Protein AF-A0A2D1ABN8-F1 (afdb_monomer_lite)

Secondary structure (DSSP, 8-state):
-HHHHTTTS-HHHHHHHHHS-HHHHHHHHTTTTS-------HHHHHHHHHHHHHHHH-

Sequence (58 aa):
MWRAARKTLGPVEAWDSIVTDPVKTRSYKSIRGLGGFIRTNWEEVEEIIAAANVHTAK

Radius of gyration: 11.71 Å; chains: 1; bounding box: 29×22×26 Å

pLDDT: mean 96.83, std 2.2, range [82.31, 98.56]

Structure (mmCIF, N/CA/C/O backbone):
data_AF-A0A2D1ABN8-F1
#
_entry.id   AF-A0A2D1ABN8-F1
#
loop_
_atom_site.group_PDB
_atom_site.id
_atom_site.type_symbol
_atom_site.label_atom_id
_atom_site.label_alt_id
_atom_site.label_comp_id
_atom_site.label_asym_id
_atom_site.label_entity_id
_atom_site.label_seq_id
_atom_site.pdbx_PDB_ins_code
_atom_site.Cartn_x
_atom_site.Cartn_y
_atom_site.Cartn_z
_atom_site.occupancy
_atom_site.B_iso_or_equiv
_atom_site.auth_seq_id
_atom_site.auth_comp_id
_atom_site.auth_asym_id
_atom_site.auth_atom_id
_atom_site.pdbx_PDB_model_num
ATOM 1 N N . MET A 1 1 ? 4.148 7.361 -2.845 1.00 92.19 1 MET A N 1
ATOM 2 C CA . MET A 1 1 ? 2.750 6.924 -3.047 1.00 92.19 1 MET A CA 1
ATOM 3 C C . MET A 1 1 ? 2.097 6.554 -1.717 1.00 92.19 1 MET A C 1
ATOM 5 O O . MET A 1 1 ? 1.326 7.367 -1.233 1.00 92.19 1 MET A O 1
ATOM 9 N N . TRP A 1 2 ? 2.476 5.438 -1.074 1.00 96.31 2 TRP A N 1
ATOM 10 C CA . TRP A 1 2 ? 1.951 5.014 0.240 1.00 96.31 2 TRP A CA 1
ATOM 11 C C . TRP A 1 2 ? 1.997 6.105 1.322 1.00 96.31 2 TRP A C 1
ATOM 13 O O . TRP A 1 2 ? 0.956 6.574 1.771 1.00 96.31 2 TRP A O 1
ATOM 23 N N . ARG A 1 3 ? 3.197 6.605 1.652 1.00 96.25 3 ARG A N 1
ATOM 24 C CA . ARG A 1 3 ? 3.395 7.672 2.653 1.00 96.25 3 ARG A CA 1
ATOM 25 C C . ARG A 1 3 ? 2.583 8.939 2.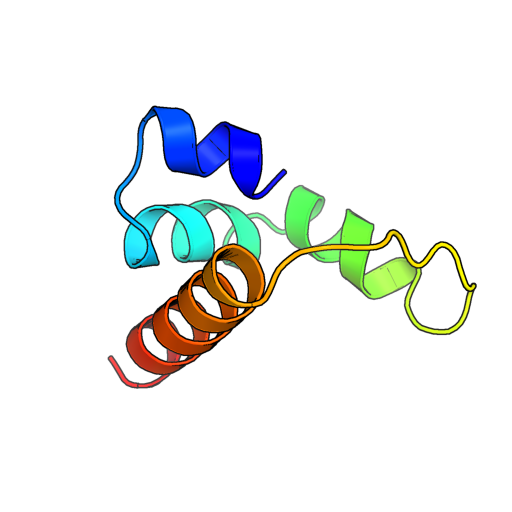388 1.00 96.25 3 ARG A C 1
ATOM 27 O O . ARG A 1 3 ? 2.292 9.670 3.320 1.00 96.25 3 ARG A O 1
ATOM 34 N N . ALA A 1 4 ? 2.263 9.235 1.126 1.00 96.44 4 ALA A N 1
ATOM 35 C CA . ALA A 1 4 ? 1.449 10.398 0.785 1.00 96.44 4 ALA A CA 1
ATOM 36 C C . ALA A 1 4 ? -0.030 10.142 1.105 1.00 96.44 4 ALA A C 1
ATOM 38 O O . ALA A 1 4 ? -0.655 10.988 1.731 1.00 96.44 4 ALA A O 1
ATOM 39 N N . ALA A 1 5 ? -0.554 8.965 0.750 1.00 96.69 5 ALA A N 1
ATOM 40 C CA . ALA A 1 5 ? -1.923 8.565 1.075 1.00 96.69 5 ALA A CA 1
ATOM 41 C C . ALA A 1 5 ? -2.144 8.456 2.595 1.00 96.69 5 ALA A C 1
ATOM 43 O O . ALA A 1 5 ? -3.139 8.956 3.114 1.00 96.69 5 ALA A O 1
ATOM 44 N N . ARG A 1 6 ? -1.171 7.906 3.335 1.00 96.25 6 ARG A N 1
ATOM 45 C CA . ARG A 1 6 ? -1.235 7.781 4.804 1.00 96.25 6 ARG A CA 1
ATOM 46 C C . ARG A 1 6 ? -1.255 9.104 5.571 1.00 96.25 6 ARG A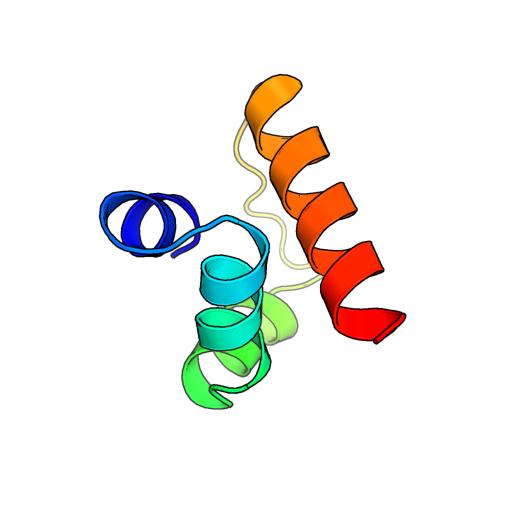 C 1
ATOM 48 O O . ARG A 1 6 ? -1.569 9.090 6.755 1.00 96.25 6 ARG A O 1
ATOM 55 N N . LYS A 1 7 ? -0.962 10.243 4.931 1.00 97.00 7 LYS A N 1
ATOM 56 C CA . LYS A 1 7 ? -1.106 11.562 5.574 1.00 97.00 7 LYS A CA 1
ATOM 57 C C . LYS A 1 7 ? -2.563 11.959 5.794 1.00 97.00 7 LYS A C 1
ATOM 59 O O . LYS A 1 7 ? -2.824 12.760 6.683 1.00 97.00 7 LYS A O 1
ATOM 64 N N . THR A 1 8 ? -3.481 11.452 4.974 1.00 96.50 8 THR A N 1
ATOM 65 C CA . THR A 1 8 ? -4.891 11.874 4.982 1.00 96.50 8 THR A CA 1
ATOM 66 C C . THR A 1 8 ? -5.873 10.720 5.141 1.00 96.50 8 THR A C 1
ATOM 68 O O . THR A 1 8 ? -7.011 10.969 5.517 1.00 96.50 8 THR A O 1
ATOM 71 N N . LEU A 1 9 ? -5.461 9.480 4.858 1.00 97.19 9 LEU A N 1
ATOM 72 C CA . LEU A 1 9 ? -6.322 8.295 4.866 1.00 97.19 9 LEU A CA 1
ATOM 73 C C . LEU A 1 9 ? -5.891 7.277 5.923 1.00 97.19 9 LEU A C 1
ATOM 75 O 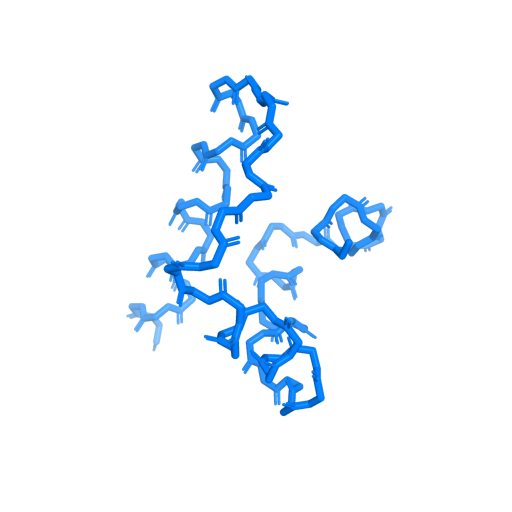O . LEU A 1 9 ? -4.697 7.159 6.238 1.00 97.19 9 LEU A O 1
ATOM 79 N N . GLY A 1 10 ? -6.851 6.485 6.409 1.00 97.69 10 GLY A N 1
ATOM 80 C CA . GLY A 1 10 ? -6.562 5.290 7.198 1.00 97.69 10 GLY A CA 1
ATOM 81 C C . GLY A 1 10 ? -5.785 4.239 6.384 1.00 97.69 10 GLY A C 1
ATOM 82 O O . GLY A 1 10 ? -5.757 4.313 5.157 1.00 97.69 10 GLY A O 1
ATOM 83 N N . PRO A 1 11 ? -5.145 3.236 7.014 1.00 97.50 11 PRO A N 1
ATOM 84 C CA . PRO A 1 11 ? -4.282 2.280 6.308 1.00 97.50 11 PRO A CA 1
ATOM 85 C C . PRO A 1 11 ? -4.975 1.518 5.170 1.00 97.50 11 PRO A C 1
ATOM 87 O O . PRO A 1 11 ? -4.447 1.431 4.062 1.00 97.50 11 PRO A O 1
ATOM 90 N N . VAL A 1 12 ? -6.184 1.007 5.423 1.00 97.88 12 VAL A N 1
ATOM 91 C CA . VAL A 1 12 ? -6.962 0.236 4.437 1.00 97.88 12 VAL A CA 1
ATOM 92 C C . VAL A 1 12 ? -7.446 1.131 3.291 1.00 97.88 12 VAL A C 1
ATOM 94 O O . VAL A 1 12 ? -7.356 0.740 2.133 1.00 97.88 12 VAL A O 1
ATOM 97 N N . GLU A 1 13 ? -7.895 2.348 3.595 1.00 98.00 13 GLU A N 1
ATOM 98 C CA . GLU A 1 13 ? -8.318 3.349 2.602 1.00 98.00 13 GLU A CA 1
ATOM 99 C C . GLU A 1 13 ? -7.134 3.844 1.761 1.00 98.00 13 GLU A C 1
ATOM 101 O O . GLU A 1 13 ? -7.245 4.053 0.555 1.00 98.00 13 GLU A O 1
ATOM 106 N N . ALA A 1 14 ? -5.964 4.002 2.384 1.00 98.25 14 ALA A N 1
ATOM 107 C CA . ALA A 1 14 ? -4.739 4.363 1.691 1.00 98.25 14 ALA A CA 1
ATOM 108 C C . ALA A 1 14 ? -4.357 3.283 0.673 1.00 98.25 14 ALA A C 1
ATOM 110 O O . ALA A 1 14 ? -4.031 3.621 -0.468 1.00 98.25 14 ALA A O 1
ATOM 111 N N . TRP A 1 15 ? -4.438 2.004 1.054 1.00 98.00 15 TRP A N 1
ATOM 112 C CA . TRP A 1 15 ? -4.209 0.889 0.136 1.00 98.00 15 TRP A CA 1
ATOM 113 C C . TRP A 1 15 ? -5.247 0.850 -0.991 1.00 98.00 15 TRP A C 1
ATOM 115 O O . TRP A 1 15 ? -4.869 0.777 -2.162 1.00 98.00 15 TRP A O 1
ATOM 125 N N . ASP A 1 16 ? -6.530 0.987 -0.652 1.00 97.94 16 ASP A N 1
ATOM 126 C CA . ASP A 1 16 ? -7.640 1.042 -1.608 1.00 97.94 16 ASP A CA 1
ATOM 127 C C . ASP A 1 16 ? -7.419 2.134 -2.671 1.00 97.94 16 ASP A C 1
ATOM 129 O O . ASP A 1 16 ? -7.425 1.854 -3.870 1.00 97.94 16 ASP A O 1
ATOM 133 N N . SER A 1 17 ? -7.055 3.350 -2.245 1.00 97.50 17 SER A N 1
ATOM 134 C CA . SER A 1 17 ? -6.779 4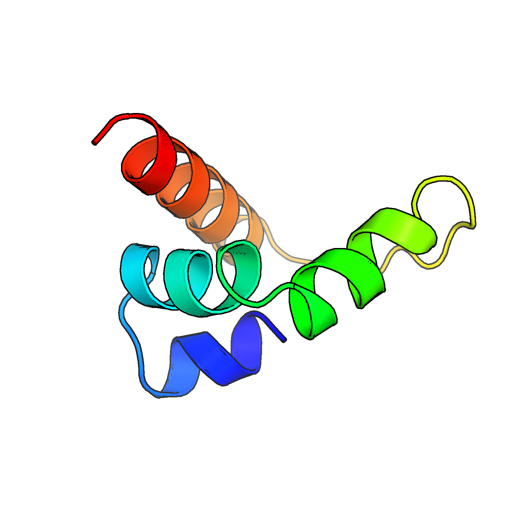.496 -3.130 1.00 97.50 17 SER A CA 1
ATOM 135 C C . SER A 1 17 ? -5.612 4.289 -4.111 1.00 97.50 17 SER A C 1
ATOM 137 O O . SER A 1 17 ? -5.437 5.064 -5.061 1.00 97.50 17 SER A O 1
ATOM 139 N N . ILE A 1 18 ? -4.757 3.297 -3.844 1.00 97.31 18 ILE A N 1
ATOM 140 C CA . ILE A 1 18 ? -3.594 2.945 -4.660 1.00 97.31 18 ILE A CA 1
ATOM 141 C C . ILE A 1 18 ? -3.941 1.811 -5.619 1.00 97.31 18 ILE A C 1
ATOM 143 O O . ILE A 1 18 ? -3.599 1.894 -6.799 1.00 97.31 18 ILE A O 1
ATOM 147 N N . VAL A 1 19 ? -4.579 0.750 -5.119 1.00 97.19 19 VAL A N 1
ATOM 148 C CA . VAL A 1 19 ? -4.823 -0.478 -5.888 1.00 97.19 19 VAL A CA 1
ATOM 149 C C . VAL A 1 19 ? -5.998 -0.353 -6.861 1.00 97.19 19 VAL A C 1
ATOM 151 O O . VAL A 1 19 ? -5.981 -0.998 -7.909 1.00 97.19 19 VAL A O 1
ATOM 154 N N . THR A 1 20 ? -6.978 0.505 -6.564 1.00 96.88 20 THR A N 1
ATOM 155 C CA . THR A 1 20 ? -8.129 0.765 -7.448 1.00 96.88 20 THR A CA 1
ATOM 156 C C . THR A 1 20 ? -7.811 1.755 -8.568 1.00 96.88 20 THR A C 1
ATOM 158 O O . THR A 1 20 ? -8.465 1.743 -9.609 1.00 96.88 20 THR A O 1
ATOM 161 N N . ASP A 1 21 ? -6.770 2.576 -8.405 1.00 97.56 21 ASP A N 1
ATOM 162 C CA . ASP A 1 21 ? -6.306 3.501 -9.434 1.00 97.56 21 ASP A CA 1
ATOM 163 C C . ASP A 1 21 ? -5.398 2.754 -10.438 1.00 97.56 21 ASP A C 1
ATOM 165 O O . ASP A 1 21 ? -4.284 2.330 -10.086 1.00 97.56 21 ASP A O 1
ATOM 169 N N . PRO A 1 22 ? -5.824 2.590 -11.708 1.00 96.88 22 PRO A N 1
ATOM 170 C CA . PRO A 1 22 ? -5.065 1.838 -12.702 1.00 96.88 22 PRO A CA 1
ATOM 171 C C . PRO A 1 22 ? -3.732 2.507 -13.064 1.00 96.88 22 PRO A C 1
ATOM 173 O O . PRO A 1 22 ? -2.781 1.807 -13.427 1.00 96.88 22 PRO A O 1
ATOM 176 N N . VAL A 1 23 ? -3.627 3.834 -12.944 1.00 97.25 23 VAL A N 1
ATOM 177 C CA . VAL A 1 23 ? -2.397 4.588 -13.224 1.00 97.25 23 VAL A CA 1
ATOM 178 C C . VAL A 1 23 ? -1.373 4.320 -12.127 1.00 97.25 23 VAL A C 1
ATOM 180 O O . VAL A 1 23 ? -0.246 3.908 -12.420 1.00 97.25 23 VAL A O 1
ATOM 183 N N . LYS A 1 24 ? -1.774 4.466 -10.858 1.00 96.44 24 LYS A N 1
ATOM 184 C CA . LYS A 1 24 ? -0.910 4.154 -9.704 1.00 96.44 24 LYS A CA 1
ATOM 185 C C . LYS A 1 24 ? -0.514 2.683 -9.688 1.00 96.44 24 LYS A C 1
ATOM 187 O O . LYS A 1 24 ? 0.645 2.343 -9.466 1.00 96.44 24 LYS A O 1
ATOM 192 N N . THR A 1 25 ? -1.460 1.800 -9.984 1.00 97.12 25 THR A N 1
ATOM 193 C CA . THR A 1 25 ? -1.210 0.362 -10.026 1.00 97.12 25 THR A CA 1
ATOM 194 C C . THR A 1 25 ? -0.206 -0.017 -11.108 1.00 97.12 25 THR A C 1
ATOM 196 O O . THR A 1 25 ? 0.720 -0.794 -10.858 1.00 97.12 25 THR A O 1
ATOM 199 N N . ARG A 1 26 ? -0.329 0.559 -12.307 1.00 97.19 26 ARG A N 1
ATOM 200 C CA . ARG A 1 26 ? 0.633 0.335 -13.390 1.00 97.19 26 ARG A CA 1
ATOM 201 C C . ARG A 1 26 ? 2.032 0.824 -13.015 1.00 97.19 26 ARG A C 1
ATOM 203 O O . ARG A 1 26 ? 3.004 0.146 -13.356 1.00 97.19 26 ARG A O 1
ATOM 210 N N . SER A 1 27 ? 2.151 1.947 -12.304 1.00 96.38 27 SER A N 1
ATOM 211 C CA . SER A 1 27 ? 3.454 2.562 -12.026 1.00 96.38 27 SER A CA 1
ATOM 212 C C . SER A 1 27 ? 4.379 1.678 -11.185 1.00 96.38 27 SER A C 1
ATOM 214 O O . SER A 1 27 ? 5.576 1.666 -11.439 1.00 96.38 27 SER A O 1
ATOM 216 N N . TYR A 1 28 ? 3.857 0.918 -10.213 1.00 95.19 28 TYR A N 1
ATOM 217 C CA . TYR A 1 28 ? 4.689 0.005 -9.414 1.00 95.19 28 TYR A CA 1
ATOM 218 C C . TYR A 1 28 ? 4.687 -1.438 -9.941 1.00 95.19 28 TYR A C 1
ATOM 220 O O . TYR A 1 28 ? 5.667 -2.156 -9.748 1.00 95.19 28 TYR A O 1
ATOM 228 N N . LYS A 1 29 ? 3.616 -1.900 -10.611 1.00 97.31 29 LYS A N 1
ATOM 229 C CA . LYS A 1 29 ? 3.579 -3.267 -11.165 1.00 97.31 29 LYS A CA 1
ATOM 230 C C . LYS A 1 29 ? 4.505 -3.435 -12.370 1.00 97.31 29 LYS A C 1
ATOM 232 O O . LYS A 1 29 ? 5.108 -4.495 -12.501 1.00 97.31 29 LYS A O 1
ATOM 237 N N . SER A 1 30 ? 4.634 -2.412 -13.218 1.00 97.50 30 SER A N 1
ATOM 238 C CA . SER A 1 30 ? 5.467 -2.466 -14.435 1.00 97.50 30 SER A CA 1
ATOM 239 C C . SER A 1 30 ? 6.972 -2.535 -14.163 1.00 97.50 30 SER A C 1
ATOM 241 O O . SER A 1 30 ? 7.712 -3.018 -15.010 1.00 97.50 30 SER A O 1
ATOM 243 N N . ILE A 1 31 ? 7.420 -2.101 -12.982 1.00 96.62 31 ILE A N 1
ATOM 244 C CA . ILE A 1 31 ? 8.842 -2.079 -12.604 1.00 96.62 31 ILE A CA 1
ATOM 245 C C . ILE A 1 31 ? 9.277 -3.299 -11.775 1.00 96.62 31 ILE A C 1
ATOM 247 O O . ILE A 1 31 ? 10.404 -3.355 -11.283 1.00 96.62 31 ILE A O 1
ATOM 251 N N . ARG A 1 32 ? 8.400 -4.293 -11.590 1.00 97.19 32 ARG A N 1
ATOM 252 C CA . ARG A 1 32 ? 8.738 -5.531 -10.870 1.00 97.19 32 ARG A CA 1
ATOM 253 C C . ARG A 1 32 ? 9.850 -6.277 -11.612 1.00 97.19 32 ARG A C 1
ATOM 255 O O . ARG A 1 32 ? 9.726 -6.543 -12.800 1.00 97.19 32 ARG A O 1
ATOM 262 N N . GLY A 1 33 ? 10.921 -6.626 -10.897 1.00 97.31 33 GLY A N 1
ATOM 263 C CA . GLY A 1 33 ? 12.095 -7.292 -11.475 1.00 97.31 33 GLY A CA 1
ATOM 264 C C . GLY A 1 33 ? 13.134 -6.346 -12.089 1.00 97.31 33 GLY A C 1
ATOM 265 O O . GLY A 1 33 ? 14.157 -6.824 -12.564 1.00 97.31 33 GLY A O 1
ATOM 266 N N . LEU A 1 34 ? 12.920 -5.023 -12.037 1.00 97.56 34 LEU A N 1
ATOM 267 C CA . LEU A 1 34 ? 13.857 -4.020 -12.568 1.00 97.56 34 LEU A CA 1
ATOM 268 C C . LEU A 1 34 ? 14.752 -3.375 -11.487 1.00 97.56 34 LEU A C 1
ATOM 270 O O . LEU A 1 34 ? 15.428 -2.384 -11.750 1.00 97.56 34 LEU A O 1
ATOM 274 N N . GLY A 1 35 ? 14.763 -3.917 -10.265 1.00 95.88 35 GLY A N 1
ATOM 275 C CA . GLY A 1 35 ? 15.498 -3.350 -9.128 1.00 95.88 35 GLY A CA 1
ATOM 276 C C . GLY A 1 35 ? 14.789 -2.151 -8.484 1.00 95.88 35 GLY A C 1
ATOM 277 O O . GLY A 1 35 ? 13.562 -2.100 -8.443 1.00 95.88 35 GLY A O 1
ATOM 278 N N . GLY A 1 36 ? 15.559 -1.203 -7.932 1.00 95.38 36 GLY A N 1
ATOM 279 C CA . GLY A 1 36 ? 15.019 0.024 -7.319 1.00 95.38 36 GLY A CA 1
ATOM 280 C C . GLY A 1 36 ? 14.485 -0.130 -5.888 1.00 95.38 36 GLY A C 1
ATOM 281 O O . GLY A 1 36 ? 13.680 0.686 -5.442 1.00 95.38 36 GLY A O 1
ATOM 282 N N . PHE A 1 37 ? 14.911 -1.165 -5.159 1.00 95.44 37 PHE A N 1
ATOM 283 C CA . PHE A 1 37 ? 14.539 -1.334 -3.755 1.00 95.44 37 PHE A CA 1
ATOM 284 C C . PHE A 1 37 ? 15.120 -0.217 -2.884 1.00 95.44 37 PHE A C 1
ATOM 286 O O . PHE A 1 37 ? 16.284 0.157 -3.011 1.00 95.44 37 PHE A O 1
ATOM 293 N N . ILE A 1 38 ? 14.300 0.287 -1.965 1.00 94.75 38 ILE A N 1
ATOM 294 C CA . ILE A 1 38 ? 14.676 1.301 -0.980 1.00 94.75 38 ILE A CA 1
ATOM 295 C C . ILE A 1 38 ? 14.486 0.683 0.403 1.00 94.75 38 ILE A C 1
ATOM 297 O O . ILE A 1 38 ? 13.507 -0.026 0.640 1.00 94.75 38 ILE A O 1
ATOM 301 N N . ARG A 1 39 ? 15.417 0.949 1.324 1.00 96.75 39 ARG A N 1
ATOM 302 C CA . ARG A 1 39 ? 15.297 0.499 2.713 1.00 96.75 39 ARG A CA 1
ATOM 303 C C . ARG A 1 39 ? 14.073 1.135 3.383 1.00 96.75 39 ARG A C 1
ATOM 305 O O . ARG A 1 39 ? 13.814 2.327 3.233 1.00 96.75 39 ARG A O 1
ATOM 312 N N . THR A 1 40 ? 13.368 0.334 4.165 1.00 96.19 40 THR A N 1
ATOM 313 C CA . THR A 1 40 ? 12.205 0.719 4.974 1.00 96.19 40 THR A CA 1
ATOM 314 C C . THR A 1 40 ? 12.350 0.124 6.385 1.00 96.19 40 THR A C 1
ATOM 316 O O . THR A 1 40 ? 13.359 -0.532 6.670 1.00 96.19 40 THR A O 1
ATOM 319 N N . ASN A 1 41 ? 11.415 0.425 7.282 1.00 97.19 41 ASN A N 1
ATOM 320 C CA . ASN A 1 41 ? 11.345 -0.119 8.638 1.00 97.19 41 ASN A CA 1
ATOM 321 C C . ASN A 1 41 ? 10.221 -1.159 8.743 1.00 97.19 41 ASN A C 1
ATOM 323 O O . ASN A 1 41 ? 9.421 -1.309 7.819 1.00 97.19 41 ASN A O 1
ATOM 327 N N . TRP A 1 42 ? 10.204 -1.900 9.850 1.00 98.06 42 TRP A N 1
ATOM 328 C CA . TRP A 1 42 ? 9.237 -2.976 10.066 1.00 98.06 42 TRP A CA 1
ATOM 329 C C . TRP A 1 42 ? 7.814 -2.440 10.196 1.00 98.06 42 TRP A C 1
ATOM 331 O O . TRP A 1 42 ? 6.903 -2.968 9.565 1.00 98.06 42 TRP A O 1
ATOM 341 N N . GLU A 1 43 ? 7.639 -1.334 10.914 1.00 97.31 43 GLU A N 1
ATOM 342 C CA . GLU A 1 43 ? 6.329 -0.746 11.181 1.00 97.31 43 GLU A CA 1
ATOM 343 C C . GLU A 1 43 ? 5.616 -0.324 9.885 1.00 97.31 43 GLU A C 1
ATOM 345 O O . GLU A 1 43 ? 4.420 -0.560 9.720 1.00 97.31 43 GLU 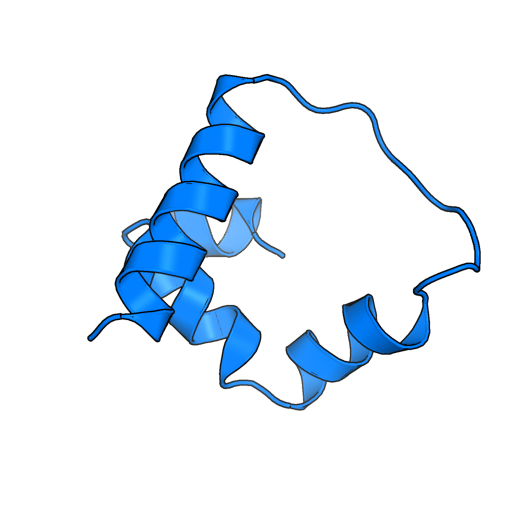A O 1
ATOM 350 N N . GLU A 1 44 ? 6.345 0.263 8.929 1.00 96.69 44 GLU A N 1
ATOM 351 C CA . GLU A 1 44 ? 5.791 0.675 7.638 1.00 96.69 44 GLU A CA 1
ATOM 352 C C . GLU A 1 44 ? 5.382 -0.533 6.786 1.00 96.69 44 GLU A C 1
ATOM 354 O O . GLU A 1 44 ? 4.301 -0.521 6.194 1.00 96.69 44 GLU A O 1
ATOM 359 N N . VAL A 1 45 ? 6.218 -1.573 6.700 1.00 97.50 45 VAL A N 1
ATOM 360 C CA . VAL A 1 45 ? 5.907 -2.734 5.848 1.00 97.50 45 VAL A CA 1
ATOM 361 C C . VAL A 1 45 ? 4.798 -3.599 6.426 1.00 97.50 45 VAL A C 1
ATOM 363 O O . VAL A 1 45 ? 3.951 -4.068 5.666 1.00 97.50 45 VAL A O 1
ATOM 366 N N . GLU A 1 46 ? 4.760 -3.778 7.744 1.00 98.38 46 GLU A N 1
ATOM 367 C CA . GLU A 1 46 ? 3.697 -4.519 8.421 1.00 98.38 46 GLU A CA 1
ATOM 368 C C . GLU A 1 46 ? 2.345 -3.828 8.235 1.00 98.38 46 GLU A C 1
ATOM 370 O O . GLU A 1 46 ? 1.369 -4.492 7.876 1.00 98.38 46 GLU A O 1
ATOM 375 N N . GLU A 1 47 ? 2.291 -2.496 8.373 1.00 98.00 47 GLU A N 1
ATOM 376 C CA . GLU A 1 47 ? 1.068 -1.721 8.136 1.00 98.00 47 GLU A CA 1
ATOM 377 C C . GLU A 1 47 ? 0.574 -1.880 6.686 1.00 98.00 47 GLU A C 1
ATOM 379 O O . GLU A 1 47 ? -0.617 -2.115 6.465 1.00 98.00 47 GLU A O 1
ATOM 384 N N . ILE A 1 48 ? 1.476 -1.815 5.694 1.00 97.94 48 ILE A N 1
ATOM 385 C CA . ILE A 1 48 ? 1.130 -2.009 4.273 1.00 97.94 48 ILE A CA 1
ATOM 386 C C . ILE A 1 48 ? 0.571 -3.416 4.030 1.00 97.94 48 ILE A C 1
ATOM 388 O O . ILE A 1 48 ? -0.471 -3.561 3.387 1.00 97.94 48 ILE A O 1
ATOM 392 N N . ILE A 1 49 ? 1.255 -4.455 4.520 1.00 98.31 49 ILE A N 1
ATOM 393 C CA . ILE A 1 49 ? 0.867 -5.856 4.297 1.00 98.31 49 ILE A CA 1
ATOM 394 C C . ILE A 1 49 ? -0.480 -6.150 4.966 1.00 98.31 49 ILE A C 1
ATOM 396 O O . ILE A 1 49 ? -1.365 -6.737 4.339 1.00 98.31 49 ILE A O 1
ATOM 400 N N . ALA A 1 50 ? -0.670 -5.708 6.211 1.00 98.31 50 ALA A N 1
ATOM 401 C CA . ALA A 1 50 ? -1.925 -5.885 6.931 1.00 98.31 50 ALA A CA 1
ATOM 402 C C . ALA A 1 50 ? -3.085 -5.158 6.233 1.00 98.31 50 ALA A C 1
ATOM 404 O O . ALA A 1 50 ? -4.144 -5.754 6.029 1.00 98.31 50 ALA A O 1
ATOM 405 N N . ALA A 1 51 ? -2.882 -3.907 5.803 1.00 98.31 51 ALA A N 1
ATOM 406 C CA . ALA A 1 51 ? -3.888 -3.148 5.063 1.00 98.31 51 ALA A CA 1
ATOM 407 C C . ALA A 1 51 ? -4.280 -3.834 3.746 1.00 98.31 51 ALA A C 1
ATOM 409 O O . ALA A 1 51 ? -5.469 -3.920 3.433 1.00 98.31 51 ALA A O 1
ATOM 410 N N . ALA A 1 52 ? -3.301 -4.367 3.008 1.00 98.31 52 ALA A N 1
ATOM 411 C CA . ALA A 1 52 ? -3.540 -5.098 1.769 1.00 98.31 52 ALA A CA 1
ATOM 412 C C . ALA A 1 52 ? -4.347 -6.386 1.994 1.00 98.31 52 ALA A C 1
ATOM 414 O O . ALA A 1 52 ? -5.298 -6.654 1.255 1.00 98.31 52 ALA A O 1
ATOM 415 N N . ASN A 1 53 ? -4.014 -7.153 3.036 1.00 98.56 53 ASN A N 1
ATOM 416 C CA . ASN A 1 53 ? -4.739 -8.371 3.399 1.00 98.56 53 ASN A CA 1
ATOM 417 C C . ASN A 1 53 ? -6.180 -8.064 3.817 1.00 98.56 53 ASN A C 1
ATOM 419 O O . ASN A 1 53 ? -7.105 -8.688 3.307 1.00 98.56 53 ASN A O 1
ATOM 423 N N . VAL A 1 54 ? -6.384 -7.072 4.692 1.00 98.06 54 VAL A N 1
ATOM 424 C CA . VAL A 1 54 ? -7.726 -6.663 5.137 1.00 98.06 54 VAL A CA 1
ATOM 425 C C . VAL A 1 54 ? -8.565 -6.150 3.970 1.00 98.06 54 VAL A C 1
ATOM 427 O O . VAL A 1 54 ? -9.733 -6.502 3.879 1.00 98.06 54 VAL A O 1
ATOM 430 N N . HIS A 1 55 ? -7.996 -5.338 3.075 1.00 97.50 55 HIS A N 1
ATOM 431 C CA . HIS A 1 55 ? -8.702 -4.870 1.880 1.00 97.50 55 HIS A CA 1
ATOM 432 C C . HIS A 1 55 ? -9.140 -6.034 0.982 1.00 97.50 55 HIS A C 1
ATOM 434 O O . HIS A 1 55 ? -10.260 -6.027 0.496 1.00 97.50 55 HIS A O 1
ATOM 440 N N . THR A 1 56 ? -8.270 -7.027 0.785 1.00 97.56 56 THR A N 1
ATOM 441 C CA . THR A 1 56 ? -8.543 -8.169 -0.105 1.00 97.56 56 THR A CA 1
ATOM 442 C C . THR A 1 56 ? -9.517 -9.179 0.508 1.00 97.56 56 THR A C 1
ATOM 444 O O . THR A 1 56 ? -10.207 -9.881 -0.221 1.00 97.56 56 THR A O 1
ATOM 447 N N . ALA A 1 57 ? -9.544 -9.291 1.837 1.00 96.94 57 ALA A N 1
ATOM 448 C CA . ALA A 1 57 ? -10.405 -10.229 2.553 1.00 96.94 57 ALA A CA 1
ATOM 449 C C . ALA A 1 57 ? -11.843 -9.722 2.770 1.00 96.94 57 ALA A C 1
ATOM 451 O O . ALA A 1 57 ? -12.700 -10.522 3.142 1.00 96.94 57 ALA A O 1
ATOM 452 N N . LYS A 1 58 ? -12.085 -8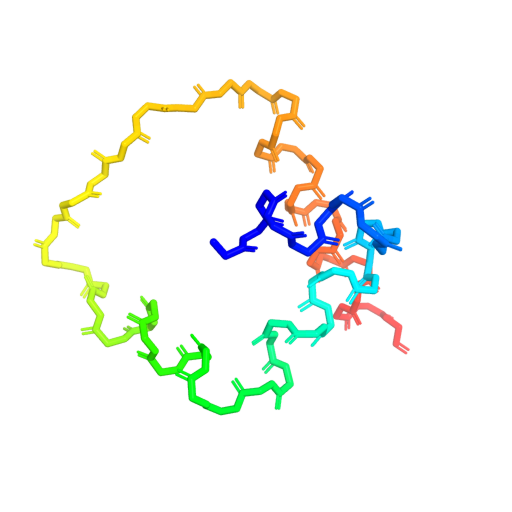.415 2.607 1.00 82.31 58 LYS A N 1
ATOM 453 C CA . LYS A 1 58 ? -13.425 -7.811 2.644 1.00 82.31 58 LYS A CA 1
ATOM 454 C C . LYS A 1 58 ? -14.199 -8.121 1.369 1.00 82.31 58 LYS A C 1
ATOM 456 O O . LYS A 1 58 ? -15.419 -8.349 1.505 1.00 82.31 58 LYS A O 1
#

Foldseek 3Di:
DLVVLVVPDDLLVSLVVQCVDPVSVCVVVVCVPVDDDDDDDPVSVVSNVVSVVVNVVD